Protein AF-A0A958P005-F1 (afdb_monomer)

Solvent-accessible surface area (backbone atoms only — not comparable to full-atom values): 4684 Å² total; per-residue (Å²): 135,61,70,69,64,54,41,56,68,34,75,66,40,37,52,51,50,33,51,55,37,45,52,53,53,49,51,48,51,53,53,54,48,56,55,57,53,28,54,80,75,32,68,65,58,27,51,52,53,52,48,62,47,74,73,35,78,62,45,62,56,53,51,54,50,50,52,50,44,49,51,52,28,52,53,51,48,52,54,53,51,63,73,76,105

pLDDT: mean 92.69, std 8.52, range [54.84, 98.12]

Foldseek 3Di:
DDPVVVQCPDLVSLVVLLVVLVVVLVVVVVVVVVLVCCVVVDPVSNVVSVCVLVPDPCNVVVVVVNVVSVCSNVVSVVVSVVVVD

Structure (mmCIF, N/CA/C/O backbone):
data_AF-A0A958P005-F1
#
_entry.id   AF-A0A958P005-F1
#
loop_
_atom_site.group_PDB
_atom_site.id
_atom_site.type_symbol
_atom_site.label_atom_id
_atom_site.label_alt_id
_atom_site.label_comp_id
_atom_site.label_asym_id
_atom_site.label_entity_id
_atom_site.label_seq_id
_atom_site.pdbx_PDB_ins_code
_atom_site.Cartn_x
_atom_site.Cartn_y
_atom_site.Cartn_z
_atom_site.occupancy
_atom_site.B_iso_or_equiv
_atom_site.auth_seq_id
_atom_site.auth_comp_id
_atom_site.auth_asym_id
_atom_site.auth_atom_id
_atom_site.pdbx_PDB_model_num
ATOM 1 N N . MET A 1 1 ? -15.255 16.812 21.467 1.00 54.84 1 MET A N 1
ATOM 2 C CA . MET A 1 1 ? -14.901 15.532 20.805 1.00 54.84 1 MET A CA 1
ATOM 3 C C . MET A 1 1 ? -15.606 15.483 19.451 1.00 54.84 1 MET A C 1
ATOM 5 O O . MET A 1 1 ? -16.830 15.515 19.443 1.00 54.84 1 MET A O 1
ATOM 9 N N . GLY A 1 2 ? -14.877 15.509 18.330 1.00 74.62 2 GLY A N 1
ATOM 10 C CA . GLY A 1 2 ? -15.463 15.664 16.987 1.00 74.62 2 GLY A CA 1
ATOM 11 C C . GLY A 1 2 ? -16.347 14.487 16.546 1.00 74.62 2 GLY A C 1
ATOM 12 O O . GLY A 1 2 ? -16.059 13.336 16.872 1.00 74.62 2 GLY A O 1
ATOM 13 N N . VAL A 1 3 ? -17.409 14.775 15.784 1.00 74.44 3 VAL A N 1
ATOM 14 C CA . VAL A 1 3 ? -18.400 13.799 15.270 1.00 74.44 3 VAL A CA 1
ATOM 15 C C . VAL A 1 3 ? -17.738 12.624 14.537 1.00 74.44 3 VAL A C 1
ATOM 17 O O . VAL A 1 3 ? -18.133 11.474 14.722 1.00 74.44 3 VAL A O 1
ATOM 20 N N . PHE A 1 4 ? -16.669 12.894 13.785 1.00 71.38 4 PHE A N 1
ATOM 21 C CA . PHE A 1 4 ? -15.897 11.880 13.065 1.00 71.38 4 PHE A CA 1
ATOM 22 C C . PHE A 1 4 ? -15.266 10.823 13.989 1.00 71.38 4 PHE A C 1
ATOM 24 O O . PHE A 1 4 ? -15.342 9.628 13.713 1.00 71.38 4 PHE A O 1
ATOM 31 N N . LEU A 1 5 ? -14.713 11.239 15.134 1.00 71.69 5 LEU A N 1
ATOM 32 C CA . LEU A 1 5 ? -14.111 10.323 16.112 1.00 71.69 5 LEU A CA 1
ATOM 33 C C . LEU A 1 5 ? -15.165 9.440 16.788 1.00 71.69 5 LEU A C 1
ATOM 35 O O . LEU A 1 5 ? -14.913 8.271 17.061 1.00 71.69 5 LEU A O 1
ATOM 39 N N . ARG A 1 6 ? -16.373 9.970 17.019 1.00 73.38 6 ARG A N 1
ATOM 40 C CA . ARG A 1 6 ? -17.489 9.165 17.540 1.00 73.38 6 ARG A CA 1
ATOM 41 C C . ARG A 1 6 ? -17.935 8.105 16.537 1.00 73.38 6 ARG A C 1
ATOM 43 O O . ARG A 1 6 ? -18.206 6.972 16.930 1.00 73.38 6 ARG A O 1
ATOM 50 N N . PHE A 1 7 ? -17.976 8.444 15.250 1.00 76.12 7 PHE A N 1
ATOM 51 C CA . PHE A 1 7 ? -18.361 7.493 14.210 1.00 76.12 7 PHE A CA 1
ATOM 52 C C . PHE A 1 7 ? -17.366 6.331 14.103 1.00 76.12 7 PHE A C 1
ATOM 54 O O . PHE A 1 7 ? -17.776 5.170 14.133 1.00 76.12 7 PHE A O 1
ATOM 61 N N . THR A 1 8 ? -16.061 6.615 14.081 1.00 76.38 8 THR A N 1
ATOM 62 C CA . THR A 1 8 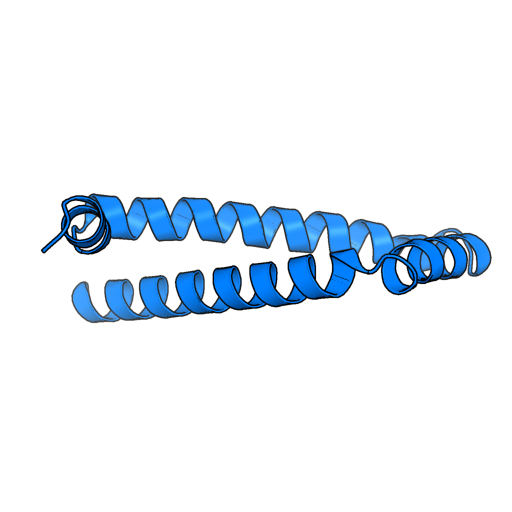? -15.013 5.582 14.001 1.00 76.38 8 THR A CA 1
ATOM 63 C C . THR A 1 8 ? -14.865 4.749 15.278 1.00 76.38 8 THR A C 1
ATOM 65 O O . THR A 1 8 ? -14.188 3.722 15.252 1.00 76.38 8 THR A O 1
ATOM 68 N N . GLN A 1 9 ? -15.512 5.135 16.382 1.00 79.31 9 GLN A N 1
ATOM 69 C CA . GLN A 1 9 ? -15.617 4.343 17.615 1.00 79.31 9 GLN A CA 1
ATOM 70 C C . GLN A 1 9 ? -16.889 3.486 17.694 1.00 79.31 9 GLN A C 1
ATOM 72 O O . GLN A 1 9 ? -16.956 2.556 18.501 1.00 79.31 9 GLN A O 1
ATOM 77 N N . SER A 1 10 ? -17.886 3.747 16.846 1.00 86.12 10 SER A N 1
ATOM 78 C CA . SER A 1 10 ? -19.091 2.919 16.764 1.00 86.12 10 SER A CA 1
ATOM 79 C C . SER A 1 10 ? -18.793 1.548 16.140 1.00 86.12 10 SER A C 1
ATOM 81 O O . SER A 1 10 ? -17.835 1.392 15.376 1.00 86.12 10 SER A O 1
ATOM 83 N N . THR A 1 11 ? -19.621 0.542 16.436 1.00 84.25 11 THR A N 1
ATOM 84 C CA . THR A 1 11 ? -19.481 -0.808 15.862 1.00 84.25 11 THR A CA 1
ATOM 85 C C . THR A 1 11 ? -19.631 -0.789 14.340 1.00 84.25 11 THR A C 1
ATOM 87 O O . THR A 1 11 ? -18.829 -1.400 13.637 1.00 84.25 11 THR A O 1
ATOM 90 N N . ILE A 1 12 ? -20.618 -0.041 13.832 1.00 88.25 12 ILE A N 1
ATOM 91 C CA . ILE A 1 12 ? -20.875 0.109 12.393 1.00 88.25 12 ILE A CA 1
ATOM 92 C C . ILE A 1 12 ? -19.708 0.843 11.729 1.00 88.25 12 ILE A C 1
ATOM 94 O O . ILE A 1 12 ? -19.090 0.304 10.817 1.00 88.25 12 ILE A O 1
ATOM 98 N N . GLY A 1 13 ? -19.335 2.024 12.233 1.00 88.44 13 GLY A N 1
ATOM 99 C CA . GLY A 1 13 ? -18.255 2.819 11.646 1.00 88.44 13 GLY A CA 1
ATOM 100 C C . GLY A 1 13 ? -16.893 2.124 11.696 1.00 88.44 13 GLY A C 1
ATOM 101 O O . GLY A 1 13 ? -16.124 2.227 10.746 1.00 88.44 13 GLY A O 1
ATOM 102 N N . SER A 1 14 ? -16.607 1.347 12.747 1.00 90.00 14 SER A N 1
ATOM 103 C CA . SER A 1 14 ? -15.378 0.545 12.821 1.00 90.00 14 SER A CA 1
ATOM 104 C C . SER A 1 14 ? -15.333 -0.541 11.746 1.00 90.00 14 SER A C 1
ATOM 106 O O . SER A 1 14 ? -14.311 -0.679 11.081 1.00 90.00 14 SER A O 1
ATOM 108 N N . LYS A 1 15 ? -16.430 -1.284 11.546 1.00 91.38 15 LYS A N 1
ATOM 109 C CA . LYS A 1 15 ? -16.514 -2.328 10.512 1.00 91.38 15 LYS A CA 1
ATOM 110 C C . LYS A 1 15 ? -16.442 -1.736 9.104 1.00 91.38 15 LYS A C 1
ATOM 112 O O . LYS A 1 15 ? -15.700 -2.254 8.276 1.00 91.38 15 LYS A O 1
ATOM 117 N N . SER A 1 16 ? -17.132 -0.622 8.856 1.00 93.62 16 SER A N 1
ATOM 118 C CA . SER A 1 16 ? -17.049 0.088 7.576 1.00 93.62 16 SER A CA 1
ATOM 119 C C . SER A 1 16 ? -15.632 0.590 7.291 1.00 93.62 16 SER A C 1
ATOM 121 O O . SER A 1 16 ? -15.140 0.417 6.180 1.00 93.62 16 SER A O 1
ATOM 123 N N . LEU A 1 17 ? -14.940 1.153 8.291 1.00 94.12 17 LEU A N 1
ATOM 124 C CA . LEU A 1 17 ? -13.554 1.608 8.146 1.00 94.12 17 LEU A CA 1
ATOM 125 C C . LEU A 1 17 ? -12.599 0.449 7.822 1.00 94.12 17 LEU A C 1
ATOM 127 O O . LEU A 1 17 ? -11.763 0.582 6.930 1.00 94.12 17 LEU A O 1
ATOM 131 N N . ILE A 1 18 ? -12.741 -0.693 8.501 1.00 95.62 18 ILE A N 1
ATOM 132 C CA . ILE A 1 18 ? -11.974 -1.913 8.198 1.00 95.62 18 ILE A CA 1
ATOM 133 C C . ILE A 1 18 ? -12.241 -2.366 6.757 1.00 95.62 18 ILE A C 1
ATOM 135 O O . ILE A 1 18 ? -11.295 -2.655 6.031 1.00 95.62 18 ILE A O 1
ATOM 139 N N . GLY A 1 19 ? -13.503 -2.371 6.318 1.00 96.00 19 GLY A N 1
ATOM 140 C CA . GLY A 1 19 ? -13.875 -2.747 4.953 1.00 96.00 19 GLY A CA 1
ATOM 141 C C . GLY A 1 19 ? -13.237 -1.849 3.890 1.00 96.00 19 GLY A C 1
ATOM 142 O O . GLY A 1 19 ? -12.591 -2.347 2.973 1.00 96.00 19 GLY A O 1
ATOM 143 N N . VAL A 1 20 ? -13.350 -0.525 4.036 1.00 96.38 20 VAL A N 1
ATOM 144 C CA . VAL A 1 20 ? -12.781 0.438 3.075 1.00 96.38 20 VAL A CA 1
ATOM 145 C C . VAL A 1 20 ? -11.256 0.342 3.023 1.00 96.38 20 VAL A C 1
ATOM 147 O O . VAL A 1 20 ? -10.677 0.265 1.942 1.00 96.38 20 VAL A O 1
ATOM 150 N N . THR A 1 21 ? -10.597 0.307 4.183 1.00 96.94 21 THR A N 1
ATOM 151 C CA . THR A 1 21 ? -9.132 0.175 4.244 1.00 96.94 21 THR A CA 1
ATOM 152 C C . THR A 1 21 ? -8.658 -1.170 3.687 1.00 96.94 21 THR A C 1
ATOM 154 O O . THR A 1 21 ? -7.669 -1.208 2.961 1.00 96.94 21 THR A O 1
ATOM 157 N N . GLY A 1 22 ? -9.397 -2.257 3.931 1.00 97.38 22 GLY A N 1
ATOM 158 C CA . GLY A 1 22 ? -9.102 -3.585 3.390 1.00 97.38 22 GLY A CA 1
ATOM 159 C C . GLY A 1 22 ? -9.241 -3.660 1.870 1.00 97.38 22 GLY A C 1
ATOM 160 O O . GLY A 1 22 ? -8.383 -4.240 1.205 1.00 97.38 22 GLY A O 1
ATOM 161 N N . LEU A 1 23 ? -10.266 -3.020 1.297 1.00 97.75 23 LEU A N 1
ATOM 162 C CA . LEU A 1 23 ? -10.412 -2.898 -0.158 1.00 97.75 23 LEU A CA 1
ATOM 163 C C . LEU A 1 23 ? -9.255 -2.104 -0.777 1.00 97.75 23 LEU A C 1
ATOM 165 O O . LEU A 1 23 ? -8.707 -2.526 -1.793 1.00 97.75 23 LEU A O 1
ATOM 169 N N . GLY A 1 24 ? -8.839 -1.004 -0.141 1.00 97.06 24 GLY A N 1
ATOM 170 C CA . GLY A 1 24 ? -7.682 -0.220 -0.582 1.00 97.06 24 GLY A CA 1
ATOM 171 C C . GLY A 1 24 ? -6.384 -1.034 -0.594 1.00 97.06 24 GLY A C 1
ATOM 172 O O . GLY A 1 24 ? -5.676 -1.054 -1.600 1.00 97.06 24 GLY A O 1
ATOM 173 N N . LEU A 1 25 ? -6.103 -1.769 0.488 1.00 97.94 25 LEU A N 1
ATOM 174 C CA . LEU A 1 25 ? -4.935 -2.654 0.575 1.00 97.94 25 LEU A CA 1
ATOM 175 C C . LEU A 1 25 ? -4.998 -3.797 -0.448 1.00 97.94 25 LEU A C 1
ATOM 177 O O . LEU A 1 25 ? -3.986 -4.128 -1.060 1.00 97.94 25 LEU A O 1
ATOM 181 N N . SER A 1 26 ? -6.183 -4.365 -0.685 1.00 98.06 26 SER A N 1
ATOM 182 C CA . SER A 1 26 ? -6.373 -5.423 -1.685 1.00 98.06 26 SER A CA 1
AT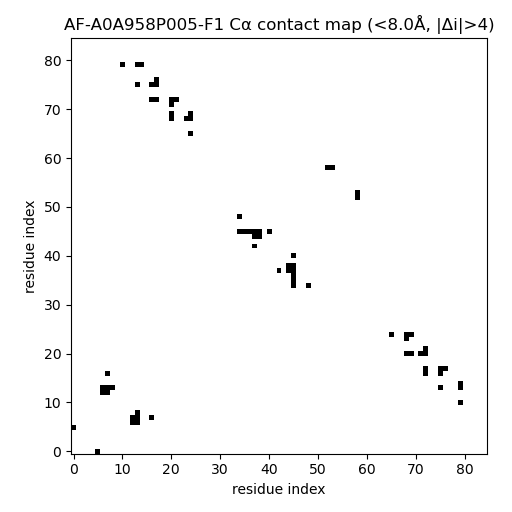OM 183 C C . SER A 1 26 ? -6.077 -4.916 -3.095 1.00 98.06 26 SER A C 1
ATOM 185 O O . SER A 1 26 ? -5.335 -5.551 -3.840 1.00 98.06 26 SER A O 1
ATOM 187 N N . PHE A 1 27 ? -6.603 -3.741 -3.451 1.00 97.44 27 PHE A N 1
ATOM 188 C CA . PHE A 1 27 ? -6.317 -3.105 -4.734 1.00 97.44 27 PHE A CA 1
ATOM 189 C C . PHE A 1 27 ? -4.823 -2.805 -4.902 1.00 97.44 27 PHE A C 1
ATOM 191 O O . PHE A 1 27 ? -4.261 -3.083 -5.962 1.00 97.44 27 PHE A O 1
ATOM 198 N N . PHE A 1 28 ? -4.168 -2.304 -3.848 1.00 97.12 28 PHE A N 1
ATOM 199 C CA . PHE A 1 28 ? -2.722 -2.098 -3.853 1.00 97.12 28 PHE A CA 1
ATOM 200 C C . PHE A 1 28 ? -1.973 -3.398 -4.161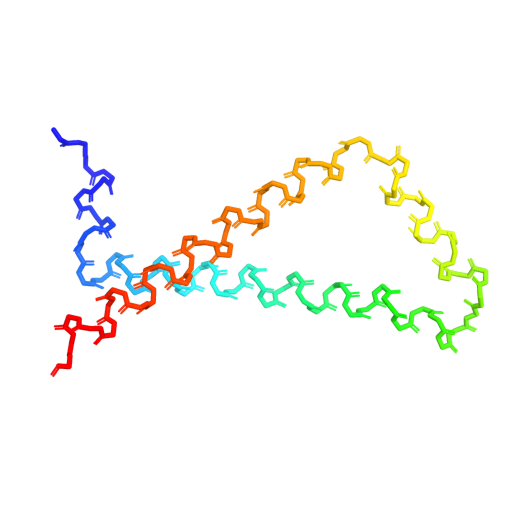 1.00 97.12 28 PHE A C 1
ATOM 202 O O . PHE A 1 28 ? -1.152 -3.411 -5.072 1.00 97.12 28 PHE A O 1
ATOM 209 N N . VAL A 1 29 ? -2.279 -4.498 -3.464 1.00 97.62 29 VAL A N 1
ATOM 210 C CA . VAL A 1 29 ? -1.603 -5.789 -3.683 1.00 97.62 29 VAL A CA 1
ATOM 211 C C . VAL A 1 29 ? -1.812 -6.295 -5.110 1.00 97.62 29 VAL A C 1
ATOM 213 O O . VAL A 1 29 ? -0.861 -6.781 -5.720 1.00 97.62 29 VAL A O 1
ATOM 216 N N . LEU A 1 30 ? -3.016 -6.148 -5.671 1.00 98.06 30 LEU A N 1
ATOM 217 C CA . LEU A 1 30 ? -3.298 -6.544 -7.054 1.00 98.06 30 LEU A CA 1
ATOM 218 C C . LEU A 1 30 ? -2.449 -5.757 -8.060 1.00 98.06 30 LEU A C 1
ATOM 220 O O . LEU A 1 30 ? -1.800 -6.361 -8.913 1.00 98.06 30 LEU A O 1
ATOM 224 N N . MET A 1 31 ? -2.405 -4.428 -7.941 1.00 96.19 31 MET A N 1
ATOM 225 C CA . MET A 1 31 ? -1.611 -3.580 -8.838 1.00 96.19 31 MET A CA 1
ATOM 226 C C . MET A 1 31 ? -0.107 -3.777 -8.639 1.00 96.19 31 MET A C 1
ATOM 228 O O . MET A 1 31 ? 0.646 -3.847 -9.609 1.00 96.19 31 MET A O 1
ATOM 232 N N . HIS A 1 32 ?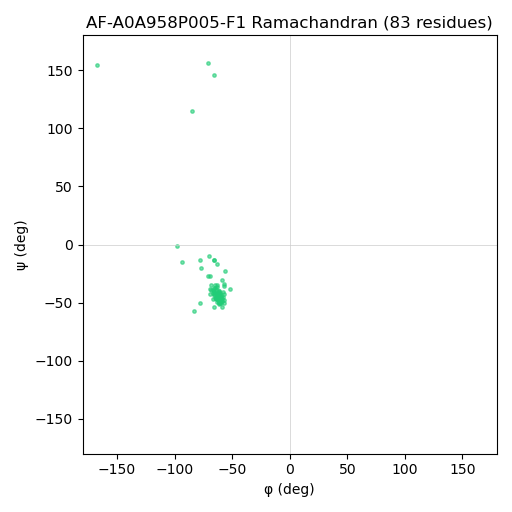 0.330 -3.933 -7.390 1.00 96.62 32 HIS A N 1
ATOM 233 C CA . HIS A 1 32 ? 1.717 -4.228 -7.054 1.00 96.62 32 HIS A CA 1
ATOM 234 C C . HIS A 1 32 ? 2.155 -5.558 -7.671 1.00 96.62 32 HIS A C 1
ATOM 236 O O . HIS A 1 32 ? 3.220 -5.647 -8.282 1.00 96.62 32 HIS A O 1
ATOM 242 N N . MET A 1 33 ? 1.326 -6.597 -7.565 1.00 97.81 33 MET A N 1
ATOM 243 C CA . MET A 1 33 ? 1.614 -7.882 -8.189 1.00 97.81 33 MET A CA 1
ATOM 244 C C . MET A 1 33 ? 1.617 -7.774 -9.718 1.00 97.81 33 MET A C 1
ATOM 246 O O . MET A 1 33 ? 2.527 -8.300 -10.347 1.00 97.81 33 MET A O 1
ATOM 250 N N . ALA A 1 34 ? 0.673 -7.044 -10.322 1.00 97.38 34 ALA A N 1
ATOM 251 C CA . ALA A 1 34 ? 0.656 -6.816 -11.768 1.00 97.38 34 ALA A CA 1
ATOM 252 C C . ALA A 1 34 ? 1.960 -6.169 -12.272 1.00 97.38 34 ALA A C 1
ATOM 254 O O . ALA A 1 34 ? 2.521 -6.624 -13.267 1.00 97.38 34 ALA A O 1
ATOM 255 N N . GLY A 1 35 ? 2.488 -5.173 -11.552 1.00 97.00 35 GLY A N 1
ATOM 256 C CA . GLY A 1 35 ? 3.799 -4.584 -11.835 1.00 97.00 35 GLY A CA 1
ATOM 257 C C . GLY A 1 35 ? 4.951 -5.586 -11.700 1.00 97.00 35 GLY A C 1
ATOM 258 O O . GLY A 1 35 ? 5.827 -5.640 -12.560 1.00 97.00 35 GLY A O 1
ATOM 259 N N . ASN A 1 36 ? 4.928 -6.439 -10.670 1.00 97.31 36 ASN A N 1
ATOM 260 C CA . ASN A 1 36 ? 5.949 -7.476 -10.484 1.00 97.31 36 ASN A CA 1
ATOM 261 C C . ASN A 1 36 ? 5.920 -8.545 -11.580 1.00 97.31 36 ASN A C 1
ATOM 263 O O . ASN A 1 36 ? 6.972 -8.989 -12.032 1.00 97.31 36 ASN A O 1
ATOM 267 N N . LEU A 1 37 ? 4.735 -8.924 -12.061 1.00 98.12 37 LEU A N 1
ATOM 268 C CA . LEU A 1 37 ? 4.579 -9.912 -13.128 1.00 98.12 37 LEU A CA 1
ATOM 269 C C . LEU A 1 37 ? 5.146 -9.444 -14.477 1.00 98.12 37 LEU A C 1
ATOM 271 O O . LEU A 1 37 ? 5.386 -10.286 -15.341 1.00 98.12 37 LEU A O 1
ATOM 275 N N . LEU A 1 38 ? 5.458 -8.150 -14.652 1.00 98.06 38 LEU A N 1
ATOM 276 C CA . LEU A 1 38 ? 6.208 -7.666 -15.820 1.00 98.06 38 LEU A CA 1
ATOM 277 C C . LEU A 1 38 ? 7.565 -8.365 -15.980 1.00 98.06 38 LEU A C 1
ATOM 279 O O . LEU A 1 38 ? 8.065 -8.450 -17.102 1.00 98.06 38 LEU A O 1
ATOM 283 N N . ILE A 1 39 ? 8.127 -8.930 -14.903 1.00 97.50 39 ILE A N 1
ATOM 284 C CA . ILE A 1 39 ? 9.347 -9.745 -14.963 1.00 97.50 39 ILE A CA 1
ATOM 285 C C . ILE A 1 39 ? 9.194 -10.969 -15.878 1.00 97.50 39 ILE A C 1
ATOM 287 O O . ILE A 1 39 ? 10.163 -11.387 -16.506 1.00 97.50 39 ILE A O 1
ATOM 291 N N . LEU A 1 40 ? 7.979 -11.519 -15.989 1.00 98.00 40 LEU A N 1
ATOM 292 C CA . LEU A 1 40 ? 7.668 -12.651 -16.864 1.00 98.00 40 LEU A CA 1
ATOM 293 C C . LEU A 1 40 ? 7.534 -12.229 -18.333 1.00 98.00 40 LEU A C 1
ATOM 295 O O . LEU A 1 40 ? 7.625 -13.073 -19.219 1.00 98.00 40 LEU A O 1
ATOM 299 N N . VAL A 1 41 ? 7.303 -10.938 -18.592 1.00 96.94 41 VAL A N 1
ATOM 300 C CA . VAL A 1 41 ? 7.188 -10.380 -19.944 1.00 96.94 41 VAL A CA 1
ATOM 301 C C . VAL A 1 41 ? 8.576 -10.090 -20.505 1.00 96.94 41 VAL A C 1
ATOM 303 O O . VAL A 1 41 ? 8.931 -10.590 -21.567 1.00 96.94 41 VAL A O 1
ATOM 306 N N . SER A 1 42 ? 9.365 -9.267 -19.808 1.00 97.94 42 SER A N 1
ATOM 307 C CA . SER A 1 42 ? 10.776 -9.037 -20.133 1.00 97.94 42 SER A CA 1
ATOM 308 C C . SER A 1 42 ? 11.504 -8.298 -19.002 1.00 97.94 42 SER A C 1
ATOM 310 O O . SER A 1 42 ? 10.888 -7.495 -18.292 1.00 97.94 42 SER A O 1
ATOM 312 N N . PRO A 1 43 ? 12.835 -8.462 -18.880 1.00 97.31 43 PRO A N 1
ATOM 313 C CA . PRO A 1 43 ? 13.644 -7.655 -17.967 1.00 97.31 43 PRO A CA 1
ATOM 314 C C . PRO A 1 43 ? 13.522 -6.147 -18.226 1.00 97.31 43 PRO A C 1
ATOM 316 O O . PRO A 1 43 ? 13.517 -5.350 -17.291 1.00 97.31 43 PRO A O 1
ATOM 319 N N . GLN A 1 44 ? 13.399 -5.739 -19.493 1.00 97.75 44 GLN A N 1
ATOM 320 C CA . GLN A 1 44 ? 13.286 -4.335 -19.887 1.00 97.75 44 GLN A CA 1
ATOM 321 C C . GLN A 1 44 ? 11.977 -3.717 -19.385 1.00 97.75 44 GLN A C 1
ATOM 323 O O . GLN A 1 44 ? 12.015 -2.643 -18.790 1.00 97.75 44 GLN A O 1
ATOM 328 N N . ALA A 1 45 ? 10.839 -4.400 -19.563 1.00 97.31 45 ALA A N 1
ATOM 329 C CA . ALA A 1 45 ? 9.537 -3.913 -19.103 1.00 97.31 45 ALA A CA 1
ATOM 330 C C . ALA A 1 45 ? 9.495 -3.738 -17.577 1.00 97.31 45 ALA A C 1
ATOM 332 O O . ALA A 1 45 ? 9.051 -2.698 -17.087 1.00 97.31 45 ALA A O 1
ATOM 333 N N . TYR A 1 46 ? 10.012 -4.720 -16.833 1.00 97.88 46 TYR A N 1
ATOM 334 C CA . TYR A 1 46 ? 10.114 -4.650 -15.376 1.00 97.88 46 TYR A CA 1
ATOM 335 C C . TYR A 1 46 ? 11.001 -3.481 -14.917 1.00 97.88 46 TYR A C 1
ATOM 337 O O . TYR A 1 46 ? 10.581 -2.670 -14.091 1.00 97.88 46 TYR A O 1
ATOM 345 N N . ASN A 1 47 ? 12.196 -3.337 -15.502 1.00 97.62 47 ASN A N 1
ATOM 346 C CA . ASN A 1 47 ? 13.135 -2.275 -15.134 1.00 97.62 47 ASN A CA 1
ATOM 347 C C . ASN A 1 47 ? 12.615 -0.876 -15.495 1.00 97.62 47 ASN A C 1
ATOM 349 O O . ASN A 1 47 ? 12.789 0.056 -14.712 1.00 97.62 47 ASN A O 1
ATOM 353 N N . MET A 1 48 ? 11.953 -0.715 -16.646 1.00 97.50 48 MET A N 1
ATOM 354 C CA . MET A 1 48 ? 11.335 0.556 -17.038 1.00 97.50 48 MET A CA 1
ATOM 355 C C . MET A 1 48 ? 10.212 0.960 -16.081 1.00 97.50 48 MET A C 1
ATOM 357 O O . MET A 1 48 ? 10.161 2.113 -15.657 1.00 97.50 48 MET A O 1
ATOM 361 N N . TYR A 1 49 ? 9.337 0.018 -15.716 1.00 96.88 49 TYR A N 1
ATOM 362 C CA . TYR A 1 49 ? 8.268 0.258 -14.747 1.00 96.88 49 TYR A CA 1
ATOM 363 C C . TYR A 1 49 ? 8.825 0.628 -13.368 1.00 96.88 49 TYR A C 1
ATOM 365 O O . TYR A 1 49 ? 8.416 1.634 -12.787 1.00 96.88 49 TYR A O 1
ATOM 373 N N . GLY A 1 50 ? 9.811 -0.133 -12.881 1.00 96.56 50 GLY A N 1
ATOM 374 C CA . GLY A 1 50 ? 10.498 0.158 -11.626 1.00 96.56 50 GLY A CA 1
ATOM 375 C C . GLY A 1 50 ? 11.125 1.552 -11.631 1.00 96.56 50 GLY A C 1
ATOM 376 O O . GLY A 1 50 ? 10.885 2.325 -10.706 1.00 96.56 50 GLY A O 1
ATOM 377 N N . HIS A 1 51 ? 11.850 1.908 -12.699 1.00 96.94 51 HIS A N 1
ATOM 378 C CA . HIS A 1 51 ? 12.458 3.230 -12.847 1.00 96.94 51 HIS A CA 1
ATOM 379 C C . HIS A 1 51 ? 11.410 4.349 -12.801 1.00 96.94 51 HIS A C 1
ATOM 381 O O . HIS A 1 51 ? 11.554 5.276 -12.011 1.00 96.94 51 HIS A O 1
ATOM 387 N N . ALA A 1 52 ? 10.321 4.223 -13.567 1.00 96.12 52 ALA A N 1
ATOM 388 C CA . ALA A 1 52 ? 9.250 5.219 -13.614 1.00 96.12 52 ALA A CA 1
ATOM 389 C C . ALA A 1 52 ? 8.617 5.498 -12.238 1.00 96.12 52 ALA A C 1
ATOM 391 O O . ALA A 1 52 ? 8.233 6.637 -11.961 1.00 96.12 52 ALA A O 1
ATOM 392 N N . ILE A 1 53 ? 8.524 4.484 -11.370 1.00 95.31 53 ILE A N 1
ATOM 393 C CA . ILE A 1 53 ? 7.987 4.644 -10.016 1.00 95.31 53 ILE A CA 1
ATOM 394 C C . ILE A 1 53 ? 9.020 5.278 -9.084 1.00 95.31 53 ILE A C 1
ATOM 396 O O . ILE A 1 53 ? 8.703 6.272 -8.436 1.00 95.31 53 ILE A O 1
ATOM 400 N N . VAL A 1 54 ? 10.253 4.764 -9.033 1.00 95.06 54 VAL A N 1
ATOM 401 C CA . VAL A 1 54 ? 11.264 5.260 -8.076 1.00 95.06 54 VAL A CA 1
ATOM 402 C C . VAL A 1 54 ? 11.751 6.672 -8.390 1.00 95.06 54 VAL A C 1
ATOM 404 O O . VAL A 1 54 ? 12.149 7.392 -7.480 1.00 95.06 54 VAL A O 1
ATOM 407 N N . THR A 1 55 ? 11.705 7.105 -9.653 1.00 96.75 55 THR A N 1
ATOM 408 C CA . THR A 1 55 ? 12.034 8.494 -10.009 1.00 96.75 55 THR A CA 1
ATOM 409 C C . THR A 1 55 ? 10.907 9.474 -9.707 1.00 96.75 55 THR A C 1
ATOM 411 O O . THR A 1 55 ? 11.123 10.684 -9.754 1.00 96.75 55 THR A O 1
ATOM 414 N N . ASN A 1 56 ? 9.698 8.985 -9.426 1.00 95.44 56 ASN A N 1
ATOM 415 C CA . ASN A 1 56 ? 8.573 9.842 -9.098 1.00 95.44 56 ASN A CA 1
ATOM 416 C C . ASN A 1 56 ? 8.601 10.185 -7.596 1.00 95.44 56 ASN A C 1
ATOM 418 O O . ASN A 1 56 ? 8.377 9.301 -6.770 1.00 95.44 56 ASN A O 1
ATOM 422 N N . PRO A 1 57 ? 8.793 11.458 -7.203 1.00 94.06 57 PRO A N 1
ATOM 423 C CA . PRO A 1 57 ? 8.852 11.850 -5.792 1.00 94.06 57 PRO A CA 1
ATOM 424 C C . PRO A 1 57 ? 7.544 11.591 -5.027 1.00 94.06 57 PRO A C 1
ATOM 426 O O . PRO A 1 57 ? 7.550 11.539 -3.797 1.00 94.06 57 PRO A O 1
ATOM 429 N N . LEU A 1 58 ? 6.421 11.388 -5.728 1.00 95.69 58 LEU A N 1
ATOM 430 C CA . LEU A 1 58 ? 5.153 10.986 -5.116 1.00 95.69 58 LEU A CA 1
ATOM 431 C C . LEU A 1 58 ? 5.206 9.584 -4.494 1.00 95.69 58 LEU A C 1
ATOM 433 O O . LEU A 1 58 ? 4.310 9.247 -3.719 1.00 95.69 58 LEU A O 1
ATOM 437 N N . ILE A 1 59 ? 6.241 8.785 -4.779 1.00 95.88 59 ILE A N 1
ATOM 438 C CA . ILE A 1 59 ? 6.410 7.455 -4.190 1.00 95.88 59 ILE A CA 1
ATOM 439 C C . ILE A 1 59 ? 6.467 7.516 -2.663 1.00 95.88 59 ILE A C 1
ATOM 441 O O . ILE A 1 59 ? 5.772 6.749 -2.012 1.00 95.88 59 ILE A O 1
ATOM 445 N N . TYR A 1 60 ? 7.158 8.499 -2.080 1.00 96.00 60 TYR A N 1
ATOM 446 C CA . TYR A 1 60 ? 7.247 8.643 -0.624 1.00 96.00 60 TYR A CA 1
ATOM 447 C C . TYR A 1 60 ? 5.891 8.958 0.016 1.00 96.00 60 TYR A C 1
ATOM 449 O O . TYR A 1 60 ? 5.581 8.500 1.116 1.00 96.00 60 TYR A O 1
ATOM 457 N N . VAL A 1 61 ? 5.050 9.724 -0.686 1.00 96.44 61 VAL A N 1
ATOM 458 C CA . VAL A 1 61 ? 3.681 10.017 -0.244 1.00 96.44 61 VAL A CA 1
ATOM 459 C C . VAL A 1 61 ? 2.822 8.756 -0.326 1.00 96.44 61 VAL A C 1
ATOM 461 O O . VAL A 1 61 ? 2.070 8.465 0.605 1.00 96.44 61 VAL A O 1
ATOM 464 N N . ALA A 1 62 ? 2.951 7.989 -1.410 1.00 95.19 62 ALA A N 1
ATOM 465 C CA . ALA A 1 62 ? 2.253 6.721 -1.578 1.00 95.19 62 ALA A CA 1
ATOM 466 C C . ALA A 1 62 ? 2.682 5.685 -0.523 1.00 95.19 62 ALA A C 1
ATOM 468 O O . ALA A 1 62 ? 1.821 5.040 0.070 1.00 95.19 62 ALA A O 1
ATOM 469 N N . GLU A 1 63 ? 3.979 5.572 -0.231 1.00 96.06 63 GLU A N 1
ATOM 470 C CA . GLU A 1 63 ? 4.541 4.697 0.804 1.00 96.06 63 GLU A CA 1
ATOM 471 C C . GLU A 1 63 ? 4.021 5.061 2.197 1.00 96.06 63 GLU A C 1
ATOM 473 O O . GLU A 1 63 ? 3.491 4.201 2.905 1.00 96.06 63 GLU A O 1
ATOM 478 N N . ALA A 1 64 ? 4.100 6.338 2.583 1.00 97.62 64 ALA A N 1
ATOM 479 C CA . ALA A 1 64 ? 3.589 6.805 3.869 1.00 97.62 64 ALA A CA 1
ATOM 480 C C . ALA A 1 64 ? 2.068 6.606 3.988 1.00 97.62 64 ALA A C 1
ATOM 482 O O . ALA A 1 64 ? 1.572 6.174 5.032 1.00 97.62 64 ALA A O 1
ATOM 483 N N . GLY A 1 65 ? 1.323 6.877 2.911 1.00 96.88 65 GLY A N 1
ATOM 484 C CA . GLY A 1 65 ? -0.120 6.661 2.847 1.00 96.88 65 GLY A CA 1
ATOM 485 C C . GLY A 1 65 ? -0.499 5.187 2.984 1.00 96.88 65 GLY A C 1
ATOM 486 O O . GLY A 1 65 ? -1.406 4.851 3.749 1.00 96.88 65 GLY A O 1
ATOM 487 N N . LEU A 1 66 ? 0.222 4.297 2.301 1.00 97.69 66 LEU A N 1
ATOM 488 C CA . LEU A 1 66 ? 0.013 2.856 2.380 1.00 97.69 66 LEU A CA 1
ATOM 489 C C . LEU A 1 66 ? 0.352 2.311 3.771 1.00 97.69 66 LEU A C 1
ATOM 491 O O . LEU A 1 66 ? -0.427 1.533 4.320 1.00 97.69 66 LEU A O 1
ATOM 495 N N . LEU A 1 67 ? 1.465 2.750 4.367 1.00 97.69 67 LEU A N 1
ATOM 496 C CA . LEU A 1 67 ? 1.835 2.390 5.736 1.00 97.69 67 LEU A CA 1
ATOM 497 C C . LEU A 1 67 ? 0.754 2.837 6.729 1.00 97.69 67 LEU A C 1
ATOM 499 O O . LEU A 1 67 ? 0.336 2.057 7.584 1.00 97.69 67 LEU A O 1
ATOM 503 N N . GLY A 1 68 ? 0.245 4.062 6.578 1.00 97.56 68 GLY A N 1
ATOM 504 C CA . GLY A 1 68 ? -0.870 4.570 7.374 1.00 97.56 68 GLY A CA 1
ATOM 505 C C . GLY A 1 68 ? -2.138 3.725 7.216 1.00 97.56 68 GLY A C 1
ATOM 506 O O . GLY A 1 68 ? -2.731 3.317 8.216 1.00 97.56 68 GLY A O 1
ATOM 507 N N . LEU A 1 69 ? -2.531 3.404 5.979 1.00 97.12 69 LEU A N 1
ATOM 508 C CA . LEU A 1 69 ? -3.673 2.527 5.689 1.00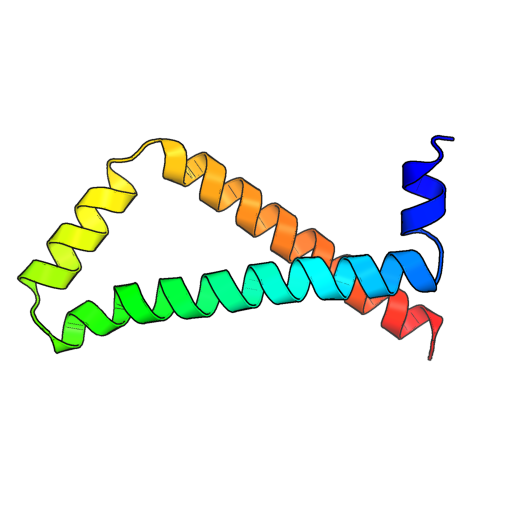 97.12 69 LEU A CA 1
ATOM 509 C C . LEU A 1 69 ? -3.510 1.146 6.325 1.00 97.12 69 LEU A C 1
ATOM 511 O O . LEU A 1 69 ? -4.453 0.648 6.940 1.00 97.12 69 LEU A O 1
ATOM 515 N N . PHE A 1 70 ? -2.323 0.552 6.210 1.00 97.81 70 PHE A N 1
ATOM 516 C CA . PHE A 1 70 ? -2.005 -0.748 6.786 1.00 97.81 70 PHE A CA 1
ATOM 517 C C . PHE A 1 70 ? -2.125 -0.732 8.313 1.00 97.81 70 PHE A C 1
ATOM 519 O O . PHE A 1 70 ? -2.844 -1.555 8.882 1.00 97.81 70 PHE A O 1
ATOM 526 N N . ILE A 1 71 ? -1.502 0.245 8.978 1.00 97.88 71 ILE A N 1
ATOM 527 C CA . ILE A 1 71 ? -1.564 0.392 10.438 1.00 97.88 71 ILE A CA 1
ATOM 528 C C . ILE A 1 71 ? -3.012 0.590 10.899 1.00 97.88 71 ILE A C 1
ATOM 530 O O . ILE A 1 71 ? -3.469 -0.114 11.800 1.00 97.88 71 ILE A O 1
ATOM 534 N N . ILE A 1 72 ? -3.760 1.502 10.268 1.00 95.31 72 ILE A N 1
ATOM 535 C CA . ILE A 1 72 ? -5.163 1.771 10.620 1.00 95.31 72 ILE A CA 1
ATOM 536 C C . ILE A 1 72 ? -6.011 0.508 10.453 1.00 95.31 72 ILE A C 1
ATOM 538 O O . ILE A 1 72 ? -6.793 0.180 11.348 1.00 95.31 72 ILE A O 1
ATOM 542 N N . HIS A 1 73 ? -5.851 -0.207 9.337 1.00 96.50 73 HIS A N 1
ATOM 543 C CA . HIS A 1 73 ? -6.584 -1.436 9.058 1.00 96.50 73 HIS A CA 1
ATOM 544 C C . HIS A 1 73 ? -6.333 -2.493 10.137 1.00 96.50 73 HIS A C 1
ATOM 546 O O . HIS A 1 73 ? -7.281 -2.970 10.764 1.00 96.50 73 HIS A O 1
ATOM 552 N N . VAL A 1 74 ? -5.060 -2.804 10.402 1.00 96.81 74 VAL A N 1
ATOM 553 C CA . VAL A 1 74 ? -4.655 -3.834 11.366 1.00 96.81 74 VAL A CA 1
ATOM 554 C C . VAL A 1 74 ? -5.096 -3.463 12.777 1.00 96.81 74 VAL A C 1
ATOM 556 O O . VAL A 1 74 ? -5.753 -4.265 13.438 1.00 96.81 74 VAL A O 1
ATOM 559 N N . MET A 1 75 ? -4.812 -2.241 13.238 1.00 95.06 75 MET A N 1
ATOM 560 C CA . MET A 1 75 ? -5.202 -1.804 14.581 1.00 95.06 75 MET A CA 1
ATOM 561 C C . MET A 1 75 ? -6.715 -1.890 14.781 1.00 95.06 75 MET A C 1
ATOM 563 O O . MET A 1 75 ? -7.181 -2.420 15.789 1.00 95.06 75 MET A O 1
ATOM 567 N N . LYS A 1 76 ? -7.508 -1.392 13.824 1.00 93.75 76 LYS A N 1
ATOM 568 C CA . LYS A 1 76 ? -8.971 -1.438 13.927 1.00 93.75 76 LYS A CA 1
ATOM 569 C C . LYS A 1 76 ? -9.496 -2.866 13.872 1.00 93.75 76 LYS A C 1
ATOM 571 O O . LYS A 1 76 ? -10.385 -3.179 14.662 1.00 93.75 76 LYS A O 1
ATOM 576 N N . ALA A 1 77 ? -8.958 -3.711 12.995 1.00 94.12 77 ALA A N 1
ATOM 577 C CA . ALA A 1 77 ? -9.340 -5.115 12.905 1.00 94.12 77 ALA A CA 1
ATOM 578 C C . ALA A 1 77 ? -9.071 -5.846 14.227 1.00 94.12 77 ALA A C 1
ATOM 580 O O . ALA A 1 77 ? -9.994 -6.427 14.790 1.00 94.12 77 ALA A O 1
ATOM 581 N N . VAL A 1 78 ? -7.861 -5.723 14.783 1.00 95.31 78 VAL A N 1
ATOM 582 C CA . VAL A 1 78 ? -7.478 -6.347 16.061 1.00 95.31 78 VAL A CA 1
ATOM 583 C C . VAL A 1 78 ? -8.364 -5.863 17.211 1.00 95.31 78 VAL A C 1
ATOM 585 O O . VAL A 1 78 ? -8.911 -6.682 17.946 1.00 95.31 78 VAL A O 1
ATOM 588 N N . LEU A 1 79 ? -8.568 -4.549 17.350 1.00 91.94 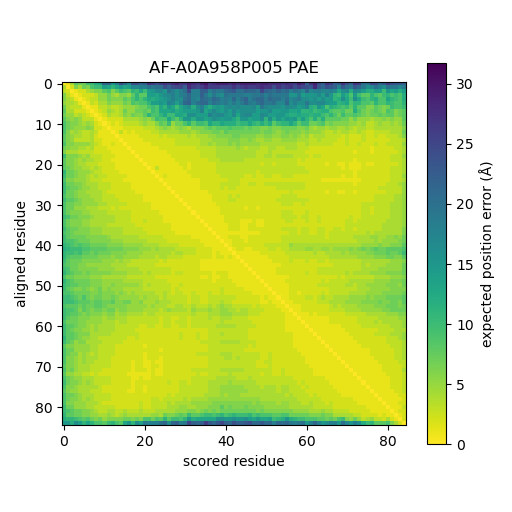79 LEU A N 1
ATOM 589 C CA . LEU A 1 79 ? -9.397 -3.985 18.422 1.00 91.94 79 LEU A CA 1
ATOM 590 C C . LEU A 1 79 ? -10.855 -4.454 18.345 1.00 91.94 79 LEU A C 1
ATOM 592 O O . L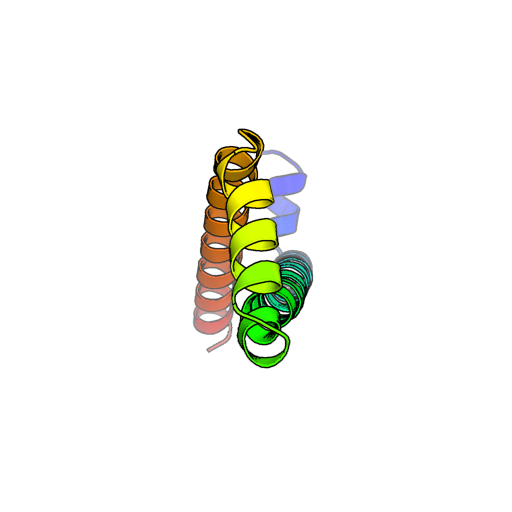EU A 1 79 ? -11.472 -4.724 19.373 1.00 91.94 79 LEU A O 1
ATOM 596 N N . VAL A 1 80 ? -11.421 -4.540 17.138 1.00 91.75 80 VAL A N 1
ATOM 597 C CA . VAL A 1 80 ? -12.791 -5.034 16.945 1.00 91.75 80 VAL A CA 1
ATOM 598 C C . VAL A 1 80 ? -12.878 -6.529 17.243 1.00 91.75 80 VAL A C 1
ATOM 600 O O . VAL A 1 80 ? -13.860 -6.948 17.850 1.00 91.75 80 VAL A O 1
ATOM 603 N N . THR A 1 81 ? -11.868 -7.316 16.869 1.00 93.19 81 THR A N 1
ATOM 604 C CA . THR A 1 81 ? -11.802 -8.745 17.198 1.00 93.19 81 THR A CA 1
ATOM 605 C C . THR A 1 81 ? -11.765 -8.961 18.708 1.00 93.19 81 THR A C 1
ATOM 607 O O . THR A 1 81 ? -12.592 -9.706 19.213 1.00 93.19 81 THR A O 1
ATOM 610 N N . ILE A 1 82 ? -10.897 -8.253 19.439 1.00 92.56 82 ILE A N 1
ATOM 611 C CA . ILE A 1 82 ? -10.807 -8.357 20.908 1.00 92.56 82 ILE A CA 1
ATOM 612 C C . ILE A 1 82 ? -12.103 -7.902 21.588 1.00 92.56 82 ILE A C 1
ATOM 614 O O . ILE A 1 82 ? -12.504 -8.471 22.589 1.00 92.56 82 ILE A O 1
ATOM 618 N N . LYS A 1 83 ? -12.779 -6.871 21.069 1.00 88.38 83 LYS A N 1
ATOM 619 C CA . LYS A 1 83 ? -14.023 -6.370 21.674 1.00 88.38 83 LYS A CA 1
ATOM 620 C C . LYS A 1 83 ? -15.213 -7.324 21.498 1.00 88.38 83 LYS A C 1
ATOM 622 O O . LYS A 1 83 ? -16.159 -7.252 22.278 1.00 88.38 83 LYS A O 1
ATOM 627 N N . ASN A 1 84 ? -15.211 -8.136 20.443 1.00 83.50 84 ASN A N 1
ATOM 628 C CA . ASN A 1 84 ? -16.329 -9.017 20.100 1.00 83.50 84 ASN A CA 1
ATOM 629 C C . ASN A 1 84 ? -16.136 -10.464 20.583 1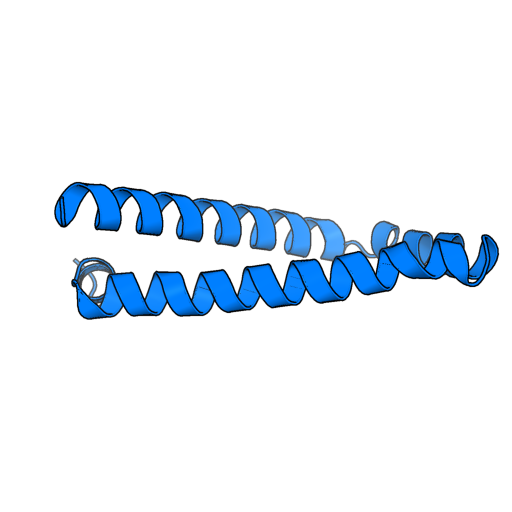.00 83.50 84 ASN A C 1
ATOM 631 O O . ASN A 1 84 ? -17.014 -11.283 20.317 1.00 83.50 84 ASN A O 1
ATOM 635 N N . ASN A 1 85 ? -15.005 -10.773 21.220 1.00 65.56 85 ASN A N 1
ATOM 636 C CA . ASN A 1 85 ? -14.610 -12.109 21.662 1.00 65.56 85 ASN A CA 1
ATOM 637 C C . ASN A 1 85 ? -14.407 -12.111 23.177 1.00 65.56 85 ASN A C 1
ATOM 639 O O . ASN A 1 85 ? -14.818 -1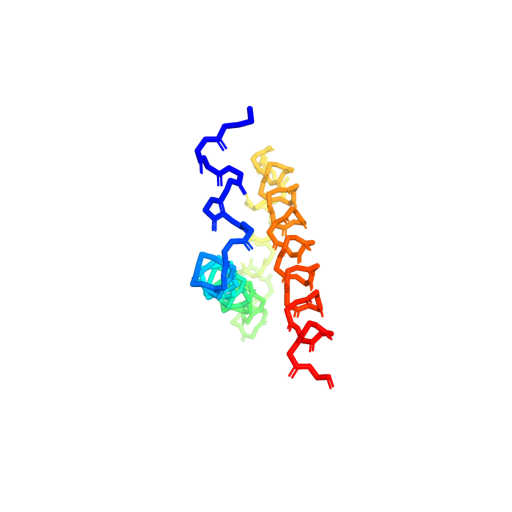3.098 23.817 1.00 65.56 85 ASN A O 1
#

Sequence (85 aa):
MGVFLRFTQSTIGSKSLIGVTGLGLSFFVLMHMAGNLLILVSPQAYNMYGHAIVTNPLIYVAEAGLLGLFIIHVMKAVLVTIKNN

Secondary structure (DSSP, 8-state):
--HHHHHHHSHHHHHHHHHHHHHHHHHHHHHHHHHHHGGGT-HHHHHHHHHHHHT-THHHHHHHHHHHHHHHHHHHHHHHHHHH-

Mean predicted aligned error: 4.62 Å

Radius of gyration: 17.36 Å; Cα contacts (8 Å, |Δi|>4): 37; chains: 1; bounding box: 34×28×42 Å